Protein AF-A0A1G0LDX8-F1 (afdb_monomer)

Radius of gyration: 27.16 Å; Cα contacts (8 Å, |Δi|>4): 212; chains: 1; bounding box: 59×86×52 Å

pLDDT: mean 79.03, std 21.74, range [37.88, 98.56]

Solvent-accessible surface area (backbone atoms only — not comparable to full-atom values): 8668 Å² total; per-residue (Å²): 139,83,86,83,90,82,86,82,85,79,85,76,83,78,78,78,72,83,69,83,77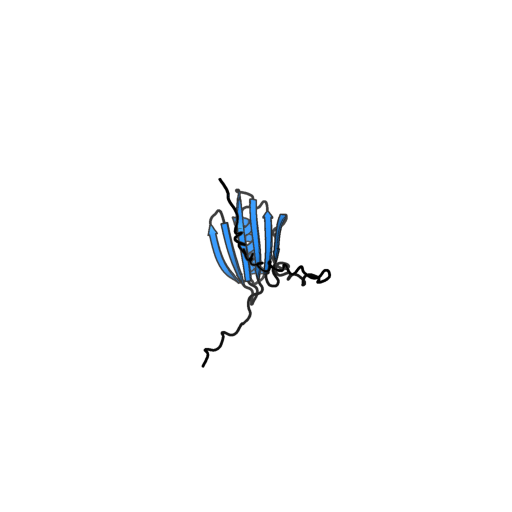,76,78,69,75,62,92,82,68,72,76,75,84,73,59,71,67,57,75,88,55,88,72,67,85,84,49,42,82,76,49,76,52,70,52,87,57,32,31,35,42,30,29,39,31,85,43,31,45,72,59,56,53,50,49,51,58,52,50,38,51,76,74,63,32,46,75,80,40,81,50,70,62,97,56,36,39,38,38,33,30,37,53,98,45,39,35,38,39,40,41,37,34,45,76,49,86,48,24,18,35,37,33,42,37,26,35,67,38,84,80,71,81,75,74,81,73,82,80,129

Foldseek 3Di:
DDDDDDDDDDDDDPPDDPPPPPVPDPVPPDDPPFDVQCVPPDDDPPWDWDDWDGDNFKTKTKTKDQAQQVVVLVVNVVVCVVVVWDFPDWDDDRAKIWTWTDDPFKIWIKIWGDPDGGMIMIMIMIGRGDDDPDDPDPDD

Structure (mmCIF, N/CA/C/O backbone):
data_AF-A0A1G0LDX8-F1
#
_entry.id   AF-A0A1G0LDX8-F1
#
loop_
_atom_site.group_PDB
_atom_site.id
_atom_site.type_symbol
_atom_site.label_atom_id
_atom_site.label_alt_id
_atom_site.label_comp_id
_atom_site.label_asym_id
_atom_site.label_entity_id
_atom_site.label_seq_id
_atom_site.pdbx_PDB_ins_code
_atom_site.Cartn_x
_atom_site.Cartn_y
_atom_site.Cartn_z
_atom_site.occupancy
_atom_site.B_iso_or_equiv
_atom_site.auth_seq_id
_atom_site.auth_comp_id
_atom_site.auth_asym_id
_atom_site.auth_atom_id
_atom_site.pdbx_PDB_model_num
ATOM 1 N N . MET A 1 1 ? -31.247 73.435 -34.427 1.00 47.03 1 MET A N 1
ATOM 2 C CA . MET A 1 1 ? -30.477 73.961 -33.275 1.00 47.03 1 MET A CA 1
ATOM 3 C C . MET A 1 1 ? -31.356 73.907 -32.035 1.00 47.03 1 MET A C 1
ATOM 5 O O . MET A 1 1 ? -32.509 74.298 -32.156 1.00 47.03 1 MET A O 1
ATOM 9 N N . ARG A 1 2 ? -30.773 73.499 -30.892 1.00 39.94 2 ARG A N 1
ATOM 10 C CA . ARG A 1 2 ? -31.324 73.425 -29.514 1.00 39.94 2 ARG A CA 1
ATOM 11 C C . ARG A 1 2 ? -31.889 72.066 -29.062 1.00 39.94 2 ARG A C 1
ATOM 13 O O . ARG A 1 2 ? -33.073 71.792 -29.188 1.00 39.94 2 ARG A O 1
ATOM 20 N N . THR A 1 3 ? -31.011 71.263 -28.460 1.00 42.75 3 THR A N 1
ATOM 21 C CA . THR A 1 3 ? -31.287 70.447 -27.256 1.00 42.75 3 THR A CA 1
ATOM 22 C C . THR A 1 3 ? -31.744 71.357 -26.102 1.00 42.75 3 THR A C 1
ATOM 24 O O . THR A 1 3 ? -31.348 72.530 -26.104 1.00 42.75 3 THR A O 1
ATOM 27 N N . PRO A 1 4 ? -32.575 70.887 -25.142 1.00 52.44 4 PRO A N 1
ATOM 28 C CA . PRO A 1 4 ? -32.065 70.127 -23.978 1.00 52.44 4 PRO A CA 1
ATOM 29 C C . PRO A 1 4 ? -33.050 69.041 -23.433 1.00 52.44 4 PRO A C 1
ATOM 31 O O . PRO A 1 4 ? -34.260 69.165 -23.545 1.00 52.44 4 PRO A O 1
ATOM 34 N N . LEU A 1 5 ? -32.563 67.858 -23.032 1.00 47.28 5 LEU A N 1
ATOM 35 C CA . LEU A 1 5 ? -32.213 67.461 -21.649 1.00 47.28 5 LEU A CA 1
ATOM 36 C C . LEU A 1 5 ? -33.411 66.956 -20.821 1.00 47.28 5 LEU A C 1
ATOM 38 O O . LEU A 1 5 ? -34.139 67.753 -20.250 1.00 47.28 5 LEU A O 1
ATOM 42 N N . VAL A 1 6 ? -33.529 65.631 -20.669 1.00 47.25 6 VAL A N 1
ATOM 43 C CA . VAL A 1 6 ? -34.033 64.998 -19.436 1.00 47.25 6 VAL A CA 1
ATOM 44 C C . VAL A 1 6 ? -33.212 63.732 -19.193 1.00 47.25 6 VAL A C 1
ATOM 46 O O . VAL A 1 6 ? -33.130 62.846 -20.041 1.00 47.25 6 VAL A O 1
ATOM 49 N N . ALA A 1 7 ? -32.546 63.714 -18.044 1.00 44.41 7 ALA A N 1
ATOM 50 C CA . ALA A 1 7 ? -31.657 62.670 -17.569 1.00 44.41 7 ALA A CA 1
ATOM 51 C C . ALA A 1 7 ? -32.445 61.429 -17.123 1.00 44.41 7 ALA A C 1
ATOM 53 O O . ALA A 1 7 ? -33.319 61.525 -16.263 1.00 44.41 7 ALA A O 1
ATOM 54 N N . LEU A 1 8 ? -32.104 60.262 -17.674 1.00 43.28 8 LEU A N 1
ATOM 55 C CA . LEU A 1 8 ? -32.590 58.972 -17.192 1.00 43.28 8 LEU A CA 1
ATOM 56 C C . LEU A 1 8 ? -31.551 58.394 -16.217 1.00 43.28 8 LEU A C 1
ATOM 58 O O . LEU A 1 8 ? -30.504 57.892 -16.624 1.00 43.28 8 LEU A O 1
ATOM 62 N N . LEU A 1 9 ? -31.831 58.508 -14.920 1.00 38.47 9 LEU A N 1
ATOM 63 C CA . LEU A 1 9 ? -31.108 57.826 -13.847 1.00 38.47 9 LEU A CA 1
ATOM 64 C C . LEU A 1 9 ? -31.431 56.324 -13.906 1.00 38.47 9 LEU A C 1
ATOM 66 O O . LEU A 1 9 ? -32.483 55.894 -13.436 1.00 38.47 9 LEU A O 1
ATOM 70 N N . LEU A 1 10 ? -30.533 55.521 -14.483 1.00 44.62 10 LEU A N 1
ATOM 71 C CA . LEU A 1 10 ? -30.560 54.067 -14.324 1.00 44.62 10 LEU A CA 1
ATOM 72 C C . LEU A 1 10 ? -29.966 53.691 -12.962 1.00 44.62 10 LEU A C 1
ATOM 74 O O . LEU A 1 10 ? -28.753 53.729 -12.757 1.00 44.62 10 LEU A O 1
ATOM 78 N N . ALA A 1 11 ? -30.841 53.296 -12.042 1.00 43.31 11 ALA A N 1
ATOM 79 C CA . ALA A 1 11 ? -30.486 52.553 -10.844 1.00 43.31 11 ALA A CA 1
ATOM 80 C C . ALA A 1 11 ? -30.118 51.111 -11.240 1.00 43.31 11 ALA A C 1
ATOM 82 O O . ALA A 1 11 ? -30.992 50.288 -11.506 1.00 43.31 11 ALA A O 1
ATOM 83 N N . ALA A 1 12 ? -28.820 50.811 -11.306 1.00 41.84 12 ALA A N 1
ATOM 84 C CA . ALA A 1 12 ? -28.315 49.449 -11.436 1.00 41.84 12 ALA A CA 1
ATOM 85 C C . ALA A 1 12 ? -27.936 48.924 -10.045 1.00 41.84 12 ALA A C 1
ATOM 87 O O . ALA A 1 12 ? -26.876 49.233 -9.502 1.00 41.84 12 ALA A O 1
ATOM 88 N N . SER A 1 13 ? -28.844 48.147 -9.461 1.00 40.56 13 SER A N 1
ATOM 89 C CA . SER A 1 13 ? -28.646 47.402 -8.222 1.00 40.56 13 SER A CA 1
ATOM 90 C C . SER A 1 13 ? -27.561 46.341 -8.418 1.00 40.56 13 SER A C 1
ATOM 92 O O . SER A 1 13 ? -27.820 45.275 -8.975 1.00 40.56 13 SER A O 1
ATOM 94 N N . VAL A 1 14 ? -26.341 46.612 -7.953 1.00 51.25 14 VAL A N 1
ATOM 95 C CA . VAL A 1 14 ? -25.313 45.577 -7.798 1.00 51.25 14 VAL A CA 1
ATOM 96 C C . VAL A 1 14 ? -25.668 44.779 -6.548 1.00 51.25 14 VAL A C 1
ATOM 98 O O . VAL A 1 14 ? -25.419 45.209 -5.423 1.00 51.25 14 VAL A O 1
ATOM 101 N N . ALA A 1 15 ? -26.315 43.633 -6.750 1.00 48.78 15 ALA A N 1
ATOM 102 C CA . ALA A 1 15 ? -26.532 42.646 -5.707 1.00 48.78 15 ALA A CA 1
ATOM 103 C C . ALA A 1 15 ? -25.167 42.153 -5.205 1.00 48.78 15 ALA A C 1
ATOM 105 O O . ALA A 1 15 ? -24.455 41.422 -5.894 1.00 48.78 15 ALA A O 1
ATOM 106 N N . ALA A 1 16 ? -24.800 42.591 -4.004 1.00 51.03 16 ALA A N 1
ATOM 107 C CA . ALA A 1 16 ? -23.701 42.035 -3.241 1.00 51.03 16 ALA A CA 1
ATOM 108 C C . ALA A 1 16 ? -24.013 40.562 -2.947 1.00 51.03 16 ALA A C 1
ATOM 110 O O . ALA A 1 16 ? -24.873 40.247 -2.125 1.00 51.03 16 ALA A O 1
ATOM 111 N N . LEU A 1 17 ? -23.324 39.652 -3.634 1.00 51.47 17 LEU A N 1
ATOM 112 C CA . LEU A 1 17 ? -23.227 38.269 -3.188 1.00 51.47 17 LEU A CA 1
ATOM 113 C C . LEU A 1 17 ? -22.479 38.288 -1.844 1.00 51.47 17 LEU A C 1
ATOM 115 O O . LEU A 1 17 ? -21.374 38.838 -1.795 1.00 51.47 17 LEU A O 1
ATOM 119 N N . PRO A 1 18 ? -23.033 37.733 -0.752 1.00 49.66 18 PRO A N 1
ATOM 120 C CA . PRO A 1 18 ? -22.259 37.513 0.457 1.00 49.66 18 PRO A CA 1
ATOM 121 C C . PRO A 1 18 ? -21.139 36.537 0.102 1.00 49.66 18 PRO A C 1
ATOM 123 O O . PRO A 1 18 ? -21.369 35.352 -0.140 1.00 49.66 18 PRO A O 1
ATOM 126 N N . GLY A 1 19 ? -19.929 37.085 -0.005 1.00 40.97 19 GLY A N 1
ATOM 127 C CA . GLY A 1 19 ? -18.717 36.324 -0.232 1.00 40.97 19 GLY A CA 1
ATOM 128 C C . GLY A 1 19 ? -18.613 35.203 0.791 1.00 40.97 19 GLY A C 1
ATOM 129 O O . GLY A 1 19 ? -18.906 35.396 1.973 1.00 40.97 19 GLY A O 1
ATOM 130 N N . CYS A 1 20 ? -18.210 34.032 0.300 1.00 43.78 20 CYS A N 1
ATOM 131 C CA . CYS A 1 20 ? -17.814 32.884 1.091 1.00 43.78 20 CYS A CA 1
ATOM 132 C C . CYS A 1 20 ? -16.982 33.357 2.281 1.00 43.78 20 CYS A C 1
ATOM 134 O O . CYS A 1 20 ? -15.844 33.806 2.139 1.00 43.78 20 CYS A O 1
ATOM 136 N N . LYS A 1 21 ? -17.593 33.285 3.460 1.00 37.88 21 LYS A N 1
ATOM 137 C CA . LYS A 1 21 ? -16.928 33.493 4.729 1.00 37.88 21 LYS A CA 1
ATOM 138 C C . LYS A 1 21 ? -15.958 32.321 4.866 1.00 37.88 21 LYS A C 1
ATOM 140 O O . LYS A 1 21 ? -16.339 31.238 5.296 1.00 37.88 21 LYS A O 1
ATOM 145 N N . SER A 1 22 ? -14.720 32.511 4.410 1.00 50.16 22 SER A N 1
ATOM 146 C CA . SER A 1 22 ? -13.590 31.712 4.868 1.00 50.16 22 SER A CA 1
ATOM 147 C C . SER A 1 22 ? -13.520 31.942 6.367 1.00 50.16 22 SER A C 1
ATOM 149 O O . SER A 1 22 ? -12.934 32.920 6.830 1.00 50.16 22 SER A O 1
ATOM 151 N N . GLU A 1 23 ? -14.218 31.095 7.117 1.00 47.12 23 GLU A N 1
ATOM 152 C CA . GLU A 1 23 ? -14.146 31.035 8.566 1.00 47.12 23 GLU A CA 1
ATOM 153 C C . GLU A 1 23 ? -12.735 30.533 8.883 1.00 47.12 23 GLU A C 1
ATOM 155 O O . GLU A 1 23 ? -12.459 29.337 8.984 1.00 47.12 23 GLU A O 1
ATOM 160 N N . GLY A 1 24 ? -11.792 31.477 8.885 1.00 47.31 24 GLY A N 1
ATOM 161 C CA . GLY A 1 24 ? -10.417 31.246 9.273 1.00 47.31 24 GLY A CA 1
ATOM 162 C C . GLY A 1 24 ? -10.434 30.637 10.663 1.00 47.31 24 GLY A C 1
ATOM 163 O O . GLY A 1 24 ? -10.980 31.228 11.596 1.00 47.31 24 GLY A O 1
ATOM 164 N N . ARG A 1 25 ? -9.876 29.428 10.777 1.00 53.19 25 ARG A N 1
ATOM 165 C CA . ARG A 1 25 ? -9.687 28.733 12.050 1.00 53.19 25 ARG A CA 1
ATOM 166 C C . ARG A 1 25 ? -9.147 29.735 13.085 1.00 53.19 25 ARG A C 1
ATOM 168 O O . ARG A 1 25 ? -8.150 30.395 12.785 1.00 53.19 25 ARG A O 1
ATOM 175 N N . PRO A 1 26 ? -9.771 29.858 14.274 1.00 59.59 26 PRO A N 1
ATOM 176 C CA . PRO A 1 26 ? -9.288 30.758 15.311 1.00 59.59 26 PRO A CA 1
ATOM 177 C C . PRO A 1 26 ? -7.801 30.489 15.588 1.00 59.59 26 PRO A C 1
ATOM 179 O O . PRO A 1 26 ? -7.434 29.320 15.777 1.00 59.59 26 PRO A O 1
ATOM 182 N N . PRO A 1 27 ? -6.936 31.519 15.610 1.00 47.41 27 PRO A N 1
ATOM 183 C CA . PRO A 1 27 ? -5.545 31.346 16.003 1.00 47.41 27 PRO A CA 1
ATOM 184 C C . PRO A 1 27 ? -5.517 30.810 17.440 1.00 47.41 27 PRO A C 1
ATOM 186 O O . PRO A 1 27 ? -5.951 31.484 18.368 1.00 47.41 27 PRO A O 1
ATOM 189 N N . GLY A 1 28 ? -5.078 29.559 17.605 1.00 55.53 28 GLY A N 1
ATOM 190 C CA . GLY A 1 28 ? -5.043 28.862 18.897 1.00 55.53 28 GLY A CA 1
ATOM 191 C C . GLY A 1 28 ? -5.887 27.587 18.982 1.00 55.53 28 GLY A C 1
ATOM 192 O O . GLY A 1 28 ? -5.737 26.837 19.942 1.00 55.53 28 GLY A O 1
ATOM 193 N N . SER A 1 29 ? -6.722 27.277 17.982 1.00 53.75 29 SER A N 1
ATOM 194 C CA . SER A 1 29 ? -7.335 25.947 17.895 1.00 53.75 29 SER A CA 1
ATOM 195 C C . SER A 1 29 ? -6.285 24.963 17.374 1.00 53.75 29 SER A C 1
ATOM 197 O O . SER A 1 29 ? -6.044 24.869 16.166 1.00 53.75 29 SER A O 1
ATOM 199 N N . ALA A 1 30 ? -5.590 24.293 18.300 1.00 61.03 30 ALA A N 1
ATOM 200 C CA . ALA A 1 30 ? -4.717 23.174 17.973 1.00 61.03 30 ALA A CA 1
ATOM 201 C C . ALA A 1 30 ? -5.510 22.193 17.102 1.00 61.03 30 ALA A C 1
ATOM 203 O O . ALA A 1 30 ? -6.649 21.855 17.429 1.00 61.03 30 ALA A O 1
ATOM 204 N N . ALA A 1 31 ? -4.939 21.781 15.967 1.00 58.78 31 ALA A N 1
ATOM 205 C CA . ALA A 1 31 ? -5.559 20.737 1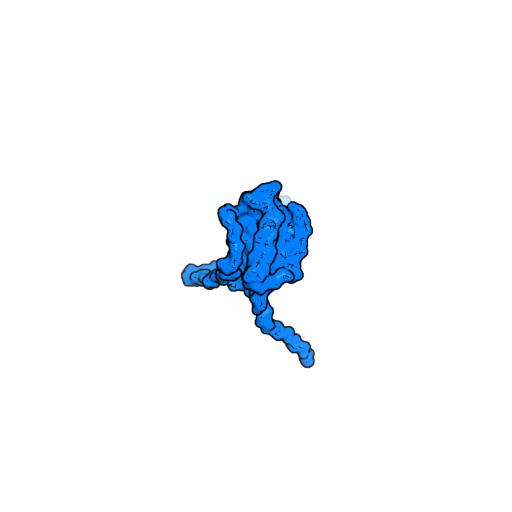5.164 1.00 58.78 31 ALA A CA 1
ATOM 206 C C . ALA A 1 31 ? -5.818 19.522 16.074 1.00 58.78 31 ALA A C 1
ATOM 208 O O . ALA A 1 31 ? -4.932 19.198 16.876 1.00 58.78 31 ALA A O 1
ATOM 209 N N . PRO A 1 32 ? -7.000 18.881 15.994 1.00 59.00 32 PRO A N 1
ATOM 210 C CA . PRO A 1 32 ? -7.242 17.670 16.762 1.00 59.00 32 PRO A CA 1
ATOM 211 C C . PRO A 1 32 ? -6.105 16.665 16.497 1.00 59.00 32 PRO A C 1
ATOM 213 O O . PRO A 1 32 ? -5.554 16.653 15.386 1.00 59.00 32 PRO A O 1
ATOM 216 N N . PRO A 1 33 ? -5.698 15.864 17.501 1.00 63.47 33 PRO A N 1
ATOM 217 C CA . PRO A 1 33 ? -4.651 14.867 17.326 1.00 63.47 33 PRO A CA 1
ATOM 218 C C . PRO A 1 33 ? -4.970 13.991 16.115 1.00 63.47 33 PRO A C 1
ATOM 220 O O . PRO A 1 33 ? -6.050 13.407 16.043 1.00 63.47 33 PRO A O 1
ATOM 223 N N . ARG A 1 34 ? -4.050 13.925 15.146 1.00 64.50 34 ARG A N 1
ATOM 224 C CA . ARG A 1 34 ? -4.232 13.058 13.978 1.00 64.50 34 ARG A CA 1
ATOM 225 C C . ARG A 1 34 ? -4.260 11.599 14.435 1.00 64.50 34 ARG A C 1
ATOM 227 O O . ARG A 1 34 ? -3.405 11.222 15.245 1.00 64.50 34 ARG A O 1
ATOM 234 N N . PRO A 1 35 ? -5.196 10.783 13.930 1.00 68.81 35 PRO A N 1
ATOM 235 C CA . PRO A 1 35 ? -5.192 9.366 14.238 1.00 68.81 35 PRO A CA 1
ATOM 236 C C . PRO A 1 35 ? -3.925 8.738 13.630 1.00 68.81 35 PRO A C 1
ATOM 238 O O . PRO A 1 35 ? -3.538 9.071 12.513 1.00 68.81 35 PRO A O 1
ATOM 241 N N . GLN A 1 36 ? -3.252 7.872 14.389 1.00 81.81 36 GLN A N 1
ATOM 242 C CA . GLN A 1 36 ? -2.044 7.155 13.955 1.00 81.81 36 GLN A CA 1
ATOM 243 C C . GLN A 1 36 ? -2.428 5.749 13.483 1.00 81.81 36 GLN A C 1
ATOM 245 O O . GLN A 1 36 ? -1.984 4.742 14.033 1.00 81.81 36 GLN A O 1
ATOM 250 N N . LEU A 1 37 ? -3.330 5.678 12.505 1.00 86.00 37 LEU A N 1
ATOM 251 C CA . LEU A 1 37 ? -3.912 4.421 12.027 1.00 86.00 37 LEU A CA 1
ATOM 252 C C . LEU A 1 37 ? -2.884 3.547 11.300 1.00 86.00 37 LEU A C 1
ATOM 254 O O . LEU A 1 37 ? -3.060 2.333 11.215 1.00 86.00 37 LEU A O 1
ATOM 258 N N . LEU A 1 38 ? -1.815 4.154 10.779 1.00 91.06 38 LEU A N 1
ATOM 259 C CA . LEU A 1 38 ? -0.743 3.458 10.074 1.00 91.06 38 LEU A CA 1
ATOM 260 C C . LEU A 1 38 ? 0.448 3.073 10.962 1.00 91.06 38 LEU A C 1
ATOM 262 O O . LEU A 1 38 ? 1.376 2.442 10.458 1.00 91.06 38 LEU A O 1
ATOM 266 N N . ALA A 1 39 ? 0.447 3.411 12.258 1.00 88.31 39 ALA A N 1
ATOM 267 C CA . ALA A 1 39 ? 1.599 3.178 13.139 1.00 88.31 39 ALA A CA 1
ATOM 268 C C . ALA A 1 39 ? 2.009 1.698 13.232 1.00 88.31 39 ALA A C 1
ATOM 270 O O . ALA A 1 39 ? 3.200 1.390 13.245 1.00 88.31 39 ALA A O 1
ATOM 271 N N . ASP A 1 40 ? 1.029 0.793 13.222 1.00 88.75 40 ASP A N 1
ATOM 272 C CA . ASP A 1 40 ? 1.249 -0.655 13.318 1.00 88.75 40 ASP A CA 1
ATOM 273 C C . ASP A 1 40 ? 1.385 -1.343 11.949 1.00 88.75 40 ASP A C 1
ATOM 275 O O . ASP A 1 40 ? 1.481 -2.571 11.875 1.00 88.75 40 ASP A O 1
ATOM 279 N N . ILE A 1 41 ? 1.363 -0.583 10.847 1.00 93.44 41 ILE A N 1
ATOM 280 C CA . ILE A 1 41 ? 1.486 -1.133 9.496 1.00 93.44 41 ILE A CA 1
ATOM 281 C C . ILE A 1 41 ? 2.959 -1.121 9.071 1.00 93.44 41 ILE A C 1
ATOM 283 O O . ILE A 1 41 ? 3.562 -0.050 8.954 1.00 93.44 41 ILE A O 1
ATOM 287 N N . PRO A 1 42 ? 3.561 -2.291 8.783 1.00 94.06 42 PRO A N 1
ATOM 288 C CA . PRO A 1 42 ? 4.949 -2.364 8.364 1.00 94.06 42 PRO A CA 1
ATOM 289 C C . PRO A 1 42 ? 5.206 -1.567 7.089 1.00 94.06 42 PRO A C 1
ATOM 291 O O . PRO A 1 42 ? 4.453 -1.617 6.110 1.00 94.06 42 PRO A O 1
ATOM 294 N N . ARG A 1 43 ? 6.335 -0.870 7.089 1.00 95.12 43 ARG A N 1
ATOM 295 C CA . ARG A 1 43 ? 6.901 -0.209 5.913 1.00 95.12 43 ARG A CA 1
ATOM 296 C C . ARG A 1 43 ? 8.069 -1.049 5.427 1.00 95.12 43 ARG A C 1
ATOM 298 O O . ARG A 1 43 ? 8.750 -1.665 6.245 1.00 95.12 43 ARG A O 1
ATOM 305 N N . LEU A 1 44 ? 8.314 -1.070 4.120 1.00 94.62 44 LEU A N 1
ATOM 306 C CA . LEU A 1 44 ? 9.522 -1.716 3.619 1.00 94.62 44 LEU A CA 1
ATOM 307 C C . LEU A 1 44 ? 10.751 -0.911 4.049 1.00 94.62 44 LEU A C 1
ATOM 309 O O . LEU A 1 44 ? 10.726 0.326 4.062 1.00 94.62 44 LEU A O 1
ATOM 313 N N . ASP A 1 45 ? 11.842 -1.609 4.346 1.00 91.88 45 ASP A N 1
ATOM 314 C CA . ASP A 1 45 ? 13.116 -0.967 4.650 1.00 91.88 45 ASP A CA 1
ATOM 315 C C . ASP A 1 45 ? 13.570 -0.072 3.494 1.00 91.88 45 ASP A C 1
ATOM 317 O O . ASP A 1 45 ? 13.399 -0.399 2.318 1.00 91.88 45 ASP A O 1
ATOM 321 N N . ARG A 1 46 ? 14.189 1.064 3.840 1.00 92.88 46 ARG A N 1
ATOM 322 C CA . ARG A 1 46 ? 14.692 2.071 2.884 1.00 92.88 46 ARG A CA 1
ATOM 323 C C . ARG A 1 46 ? 13.611 2.703 1.997 1.00 92.88 46 ARG A C 1
ATOM 325 O O . ARG A 1 46 ? 13.938 3.294 0.969 1.00 92.88 46 ARG A O 1
ATOM 332 N N . SER A 1 47 ? 12.345 2.612 2.393 1.00 95.50 47 SER A N 1
ATOM 333 C CA . SER A 1 47 ? 11.269 3.359 1.745 1.00 95.50 47 SER A CA 1
ATOM 334 C C . SER A 1 47 ? 11.390 4.851 2.038 1.00 95.50 47 SER A C 1
ATOM 336 O O . SER A 1 47 ? 11.626 5.258 3.177 1.00 95.50 47 SER A O 1
ATOM 338 N N . ILE A 1 48 ? 11.197 5.670 1.010 1.00 96.19 48 ILE A N 1
ATOM 339 C CA . ILE A 1 48 ? 11.212 7.130 1.096 1.00 96.19 48 ILE A CA 1
ATOM 340 C C . ILE A 1 48 ? 9.763 7.605 1.136 1.00 96.19 48 ILE A C 1
ATOM 342 O O . ILE A 1 48 ? 9.008 7.325 0.210 1.00 96.19 48 ILE A O 1
ATOM 346 N N . LEU A 1 49 ? 9.373 8.309 2.201 1.00 95.56 49 LEU A N 1
ATOM 347 C CA . LEU A 1 49 ? 8.050 8.927 2.303 1.00 95.56 49 LEU A CA 1
ATOM 348 C C . LEU A 1 49 ? 7.956 10.096 1.315 1.00 95.56 49 LEU A C 1
ATOM 350 O O . LEU A 1 49 ? 8.764 11.021 1.387 1.00 95.56 49 LEU A O 1
ATOM 354 N N . THR A 1 50 ? 6.981 10.056 0.411 1.00 93.38 50 THR A N 1
ATOM 355 C CA . THR A 1 50 ? 6.779 11.089 -0.617 1.00 93.38 50 THR A CA 1
ATOM 356 C C . THR A 1 50 ? 5.555 11.955 -0.358 1.00 93.38 50 THR A C 1
ATOM 358 O O . THR A 1 50 ? 5.555 13.125 -0.728 1.00 93.38 50 THR A O 1
ATOM 361 N N . ASP A 1 51 ? 4.529 11.409 0.296 1.00 86.81 51 ASP A N 1
ATOM 362 C CA . ASP A 1 51 ? 3.307 12.139 0.624 1.00 86.81 51 ASP A CA 1
ATOM 363 C C . ASP A 1 51 ? 2.661 11.600 1.902 1.00 86.81 51 ASP A C 1
ATOM 365 O O . ASP A 1 51 ? 2.720 10.406 2.206 1.00 86.81 51 ASP A O 1
ATOM 369 N N . THR A 1 52 ? 2.014 12.482 2.660 1.00 85.88 52 THR A N 1
ATOM 370 C CA . THR A 1 52 ? 1.169 12.098 3.793 1.00 85.88 52 THR A CA 1
ATOM 371 C C . THR A 1 52 ? -0.038 13.011 3.848 1.00 85.88 52 THR A C 1
ATOM 373 O O . THR A 1 52 ? 0.093 14.230 3.931 1.00 85.88 52 THR A O 1
ATOM 376 N N . THR A 1 53 ? -1.221 12.410 3.852 1.00 82.06 53 THR A N 1
ATOM 377 C CA . THR A 1 53 ? -2.503 13.104 3.983 1.00 82.06 53 THR A CA 1
ATOM 378 C C . THR A 1 53 ? -3.337 12.373 5.031 1.00 82.06 53 THR A C 1
ATOM 380 O O . THR A 1 53 ? -3.246 11.160 5.145 1.00 82.06 53 THR A O 1
ATOM 383 N N . GLY A 1 54 ? -4.159 13.072 5.807 1.00 68.62 54 GLY A N 1
ATOM 384 C CA . GLY A 1 54 ? -5.058 12.423 6.761 1.00 68.62 54 GLY A CA 1
ATOM 385 C C . GLY A 1 54 ? -6.275 13.283 7.062 1.00 68.62 54 GLY A C 1
ATOM 386 O O . GLY A 1 54 ? -6.184 14.512 7.037 1.00 68.62 54 GLY A O 1
ATOM 387 N N . ALA A 1 55 ? -7.393 12.619 7.324 1.00 69.00 55 ALA A N 1
ATOM 388 C CA . ALA A 1 55 ? -8.610 13.175 7.897 1.00 69.00 55 ALA A CA 1
ATOM 389 C C . ALA A 1 55 ? -8.742 12.714 9.364 1.00 69.00 55 ALA A C 1
ATOM 391 O O . ALA A 1 55 ? -7.862 12.034 9.891 1.00 69.00 55 ALA A O 1
ATOM 392 N N . 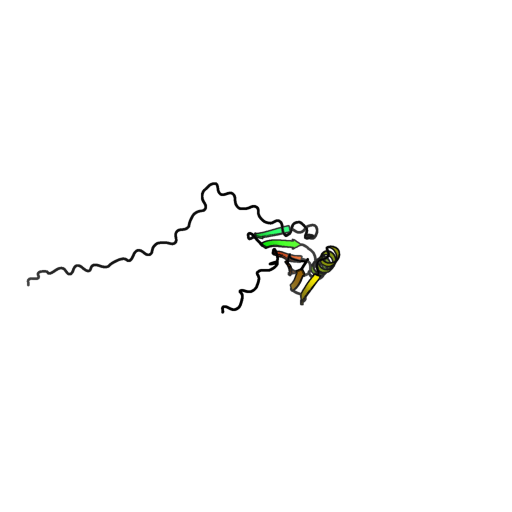GLU A 1 56 ? -9.819 13.103 10.046 1.00 70.56 56 GLU A N 1
ATOM 393 C CA . GLU A 1 56 ? -10.044 12.745 11.458 1.00 70.56 56 GLU A CA 1
ATOM 394 C C . GLU A 1 56 ? -10.191 11.228 11.683 1.00 70.56 56 GLU A C 1
ATOM 396 O O . GLU A 1 56 ? -9.888 10.738 12.767 1.00 70.56 56 GLU A O 1
ATOM 401 N N . ASP A 1 57 ? -10.603 10.485 10.655 1.00 80.25 57 ASP A N 1
ATOM 402 C CA . ASP A 1 57 ? -10.916 9.053 10.680 1.00 80.25 57 ASP A CA 1
ATOM 403 C C . ASP A 1 57 ? -10.110 8.222 9.666 1.00 80.25 57 ASP A C 1
ATOM 405 O O . ASP A 1 57 ? -10.286 7.003 9.585 1.00 80.25 57 ASP A O 1
ATOM 409 N N . ALA A 1 58 ? -9.212 8.857 8.908 1.00 85.94 58 ALA A N 1
ATOM 410 C CA . ALA A 1 58 ? -8.432 8.204 7.866 1.00 85.94 58 ALA A CA 1
ATOM 411 C C . ALA A 1 58 ? -7.006 8.753 7.771 1.00 85.94 58 ALA A C 1
ATOM 413 O O . ALA A 1 58 ? -6.772 9.954 7.875 1.00 85.94 58 ALA A O 1
ATOM 414 N N . GLU A 1 59 ? -6.045 7.879 7.495 1.00 91.25 59 GLU A N 1
ATOM 415 C CA . GLU A 1 59 ? -4.641 8.230 7.298 1.00 91.25 59 GLU A CA 1
ATOM 416 C C . GLU A 1 59 ? -4.131 7.624 5.987 1.00 91.25 59 GLU A C 1
ATOM 418 O O . GLU A 1 59 ? -4.361 6.450 5.700 1.00 91.25 59 GLU A O 1
ATOM 423 N N . ARG A 1 60 ? -3.430 8.432 5.188 1.00 93.44 60 ARG A N 1
ATOM 424 C CA . ARG A 1 60 ? -2.777 8.047 3.938 1.00 93.44 60 ARG A CA 1
ATOM 425 C C . ARG A 1 60 ? -1.292 8.374 3.997 1.00 93.44 60 ARG A C 1
ATOM 427 O O . ARG A 1 60 ? -0.921 9.523 4.233 1.00 93.44 60 ARG A O 1
ATOM 434 N N . ALA A 1 61 ? -0.454 7.409 3.643 1.00 95.06 61 ALA A N 1
ATOM 435 C CA . ALA A 1 61 ? 0.971 7.623 3.437 1.00 95.06 61 ALA A CA 1
ATOM 436 C C . ALA A 1 61 ? 1.436 6.968 2.133 1.00 95.06 61 ALA A C 1
ATOM 438 O O . ALA A 1 61 ? 1.131 5.804 1.878 1.00 95.06 61 ALA A O 1
ATOM 439 N N . THR A 1 62 ? 2.182 7.717 1.323 1.00 97.06 62 THR A N 1
ATOM 440 C CA . THR A 1 62 ? 2.749 7.253 0.051 1.00 97.06 62 THR A CA 1
ATOM 441 C C . THR A 1 62 ? 4.259 7.160 0.167 1.00 97.06 62 THR A C 1
ATOM 443 O O . THR A 1 62 ? 4.909 8.063 0.700 1.00 97.06 62 THR A O 1
ATOM 446 N N . TYR A 1 63 ? 4.817 6.074 -0.348 1.00 98.25 63 TYR A N 1
ATOM 447 C CA . TYR A 1 63 ? 6.232 5.762 -0.277 1.00 98.25 63 TYR A CA 1
ATOM 448 C C . TYR A 1 63 ? 6.766 5.322 -1.632 1.00 98.25 63 TYR A C 1
ATOM 450 O O . TYR A 1 63 ? 6.052 4.712 -2.421 1.00 98.25 63 TYR A O 1
ATOM 458 N N . VAL A 1 64 ? 8.056 5.549 -1.859 1.00 98.12 64 VAL A N 1
ATOM 459 C CA . VAL A 1 64 ? 8.801 4.990 -2.990 1.00 98.12 64 VAL A CA 1
ATOM 460 C C . VAL A 1 64 ? 9.935 4.115 -2.473 1.00 98.12 64 VAL A C 1
ATOM 462 O O . VAL A 1 64 ? 10.624 4.474 -1.517 1.00 98.12 64 VAL A O 1
ATOM 465 N N . VAL A 1 65 ? 10.146 2.968 -3.115 1.00 98.25 65 VAL A N 1
ATOM 466 C CA . VAL A 1 65 ? 11.181 1.997 -2.746 1.00 98.25 65 VAL A CA 1
ATOM 467 C C . VAL A 1 65 ? 11.809 1.356 -3.989 1.00 98.25 65 VAL A C 1
ATOM 469 O O . VAL A 1 65 ? 11.132 1.095 -4.983 1.00 98.25 65 VAL A O 1
ATOM 472 N N . GLN A 1 66 ? 13.117 1.085 -3.938 1.00 98.00 66 GLN A N 1
ATOM 473 C CA . GLN A 1 66 ? 13.869 0.377 -4.990 1.00 98.00 66 GLN A CA 1
ATOM 474 C C . GLN A 1 66 ? 13.703 -1.146 -4.854 1.00 98.00 66 GLN A C 1
ATOM 476 O O . GLN A 1 66 ? 14.661 -1.881 -4.618 1.00 98.00 66 GLN A O 1
ATOM 481 N N . VAL A 1 67 ? 12.454 -1.604 -4.919 1.00 97.75 67 VAL A N 1
ATOM 482 C CA . VAL A 1 67 ? 12.068 -3.018 -4.891 1.00 97.75 67 VAL A CA 1
ATOM 483 C C . VAL A 1 67 ? 11.027 -3.253 -5.995 1.00 97.75 67 VAL A C 1
ATOM 485 O O . VAL A 1 67 ? 10.142 -2.410 -6.162 1.00 97.75 67 VAL A O 1
ATOM 488 N N . PRO A 1 68 ? 11.085 -4.373 -6.745 1.00 98.06 68 PRO A N 1
ATOM 489 C CA . PRO A 1 68 ? 10.081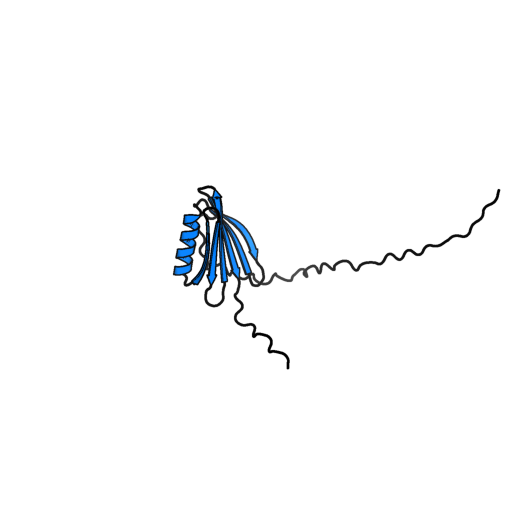 -4.699 -7.759 1.00 98.06 68 PRO A CA 1
ATOM 490 C C . PRO A 1 68 ? 8.676 -4.882 -7.171 1.00 98.06 68 PRO A C 1
ATOM 492 O O . PRO A 1 68 ? 8.530 -5.407 -6.062 1.00 98.06 68 PRO A O 1
ATOM 495 N N . LEU A 1 69 ? 7.649 -4.532 -7.950 1.00 98.06 69 LEU A N 1
ATOM 496 C CA . LEU A 1 69 ? 6.241 -4.545 -7.533 1.00 98.06 69 LEU A CA 1
ATOM 497 C C . LEU A 1 69 ? 5.823 -5.872 -6.895 1.00 98.06 69 LEU A C 1
ATOM 499 O O . LEU A 1 69 ? 5.279 -5.871 -5.791 1.00 98.06 69 LEU A O 1
ATOM 503 N N . ASP A 1 70 ? 6.139 -7.003 -7.529 1.00 97.62 70 ASP A N 1
ATOM 504 C CA . ASP A 1 70 ? 5.756 -8.329 -7.023 1.00 97.62 70 ASP A CA 1
ATOM 505 C C . ASP A 1 70 ? 6.332 -8.616 -5.635 1.00 97.62 70 ASP A C 1
ATOM 507 O O . ASP A 1 70 ? 5.697 -9.266 -4.801 1.00 97.62 70 ASP A O 1
ATOM 511 N N . SER A 1 71 ? 7.532 -8.102 -5.355 1.00 98.00 71 SER A N 1
ATOM 512 C CA . SER A 1 71 ? 8.162 -8.257 -4.046 1.00 98.00 71 SER A CA 1
ATOM 513 C C . SER A 1 71 ? 7.490 -7.384 -2.989 1.00 98.00 71 SER A C 1
ATOM 515 O O . SER A 1 71 ? 7.276 -7.865 -1.876 1.00 98.00 71 SER A O 1
ATOM 517 N N . VAL A 1 72 ? 7.086 -6.158 -3.337 1.00 98.31 72 VAL A N 1
ATOM 518 C CA . VAL A 1 72 ? 6.311 -5.277 -2.446 1.00 98.31 72 VAL A CA 1
ATOM 519 C C . VAL A 1 72 ? 4.925 -5.866 -2.162 1.00 98.31 72 VAL A C 1
ATOM 521 O O . VAL A 1 72 ? 4.515 -5.966 -1.007 1.00 98.31 72 VAL A O 1
ATOM 524 N N . ALA A 1 73 ? 4.222 -6.338 -3.193 1.00 98.31 73 ALA A N 1
ATOM 525 C CA . ALA A 1 73 ? 2.912 -6.964 -3.045 1.00 98.31 73 ALA A CA 1
ATOM 526 C C . ALA A 1 73 ? 2.984 -8.237 -2.184 1.00 98.31 73 ALA A C 1
ATOM 528 O O . ALA A 1 73 ? 2.187 -8.421 -1.263 1.00 98.31 73 ALA A O 1
ATOM 529 N N . ARG A 1 74 ? 3.976 -9.105 -2.427 1.00 98.31 74 ARG A N 1
ATOM 530 C CA . ARG A 1 74 ? 4.212 -10.312 -1.619 1.00 98.31 74 ARG A CA 1
ATOM 531 C C . ARG A 1 74 ? 4.539 -9.982 -0.163 1.00 98.31 74 ARG A C 1
ATOM 533 O O . ARG A 1 74 ? 4.036 -10.669 0.724 1.00 98.31 74 ARG A O 1
ATOM 540 N N . PHE A 1 75 ? 5.342 -8.947 0.083 1.00 98.25 75 PHE A N 1
ATOM 541 C CA . PHE A 1 75 ? 5.630 -8.470 1.435 1.00 98.25 75 PHE A CA 1
ATOM 542 C C . PHE A 1 75 ? 4.338 -8.113 2.175 1.00 98.25 75 PHE A C 1
ATOM 544 O O . PHE A 1 75 ? 4.099 -8.637 3.261 1.00 98.25 75 PHE A O 1
ATOM 551 N N . TYR A 1 76 ? 3.470 -7.297 1.569 1.00 98.31 76 TYR A N 1
ATOM 552 C CA . TYR A 1 76 ? 2.225 -6.893 2.220 1.00 98.31 76 TYR A CA 1
ATOM 553 C C . TYR A 1 76 ? 1.259 -8.057 2.427 1.00 98.31 76 TYR A C 1
ATOM 555 O O . TYR A 1 76 ? 0.689 -8.170 3.507 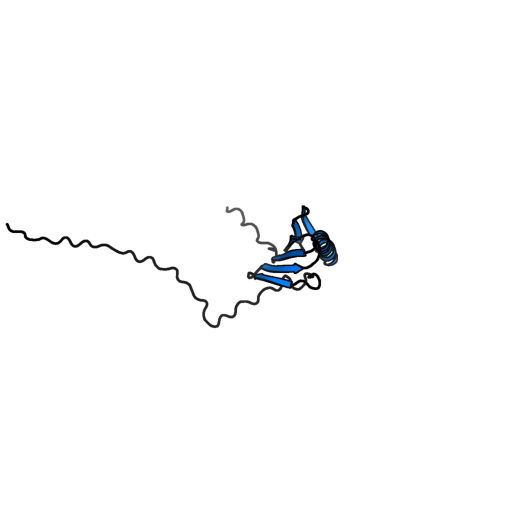1.00 98.31 76 TYR A O 1
ATOM 563 N N . ARG A 1 77 ? 1.129 -8.981 1.471 1.00 98.19 77 ARG A N 1
ATOM 564 C CA . ARG A 1 77 ? 0.315 -10.193 1.669 1.00 98.19 77 ARG A CA 1
ATOM 565 C C . ARG A 1 77 ? 0.761 -10.990 2.900 1.00 98.19 77 ARG A C 1
ATOM 567 O O . ARG A 1 77 ? -0.075 -11.375 3.715 1.00 98.19 77 ARG A O 1
ATOM 574 N N . ALA A 1 78 ? 2.069 -11.204 3.048 1.00 98.06 78 ALA A N 1
ATOM 575 C CA . ALA A 1 78 ? 2.630 -11.950 4.172 1.00 98.06 78 ALA A CA 1
ATOM 576 C C . ALA A 1 78 ? 2.466 -11.203 5.504 1.00 98.06 78 ALA A C 1
ATOM 578 O O . ALA A 1 78 ? 1.974 -11.776 6.474 1.00 98.06 78 ALA A O 1
ATOM 579 N N . GLN A 1 79 ? 2.827 -9.920 5.537 1.00 97.44 79 GLN A N 1
ATOM 580 C CA . GLN A 1 79 ? 2.775 -9.113 6.756 1.00 97.44 79 GLN A CA 1
ATOM 581 C C . GLN A 1 79 ? 1.349 -8.914 7.261 1.00 97.44 79 GLN A C 1
ATOM 583 O O . GLN A 1 79 ? 1.085 -9.051 8.453 1.00 97.44 79 GLN A O 1
ATOM 588 N N . LEU A 1 80 ? 0.403 -8.637 6.360 1.00 96.50 80 LEU A N 1
ATOM 589 C CA . LEU A 1 80 ? -0.998 -8.473 6.736 1.00 96.50 80 LEU A CA 1
ATOM 590 C C . LEU A 1 80 ? -1.548 -9.756 7.364 1.00 96.50 80 LEU A C 1
ATOM 592 O O . LEU A 1 80 ? -2.155 -9.692 8.433 1.00 96.50 80 LEU A O 1
ATOM 596 N N . ALA A 1 81 ? -1.255 -10.918 6.776 1.00 95.75 81 ALA A N 1
ATOM 597 C CA .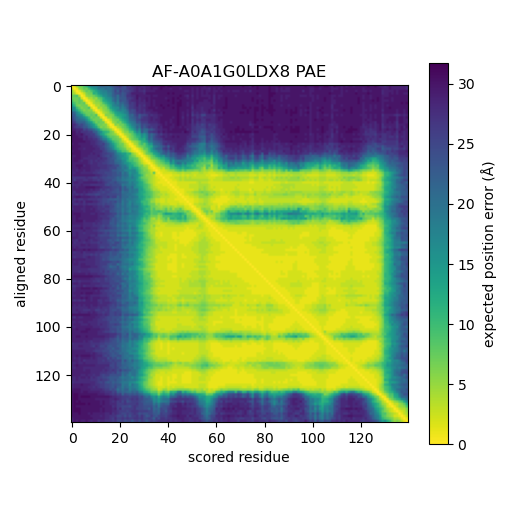 ALA A 1 81 ? -1.641 -12.201 7.352 1.00 95.75 81 ALA A CA 1
ATOM 598 C C . ALA A 1 81 ? -1.012 -12.433 8.740 1.00 95.75 81 ALA A C 1
ATOM 600 O O . ALA A 1 81 ? -1.716 -12.814 9.675 1.00 95.75 81 ALA A O 1
ATOM 601 N N . GLN A 1 82 ? 0.286 -12.151 8.904 1.00 96.38 82 GLN A N 1
ATOM 602 C CA . GLN A 1 82 ? 0.996 -12.291 10.185 1.00 96.38 82 GLN A CA 1
ATOM 603 C C . GLN A 1 82 ? 0.428 -11.386 11.284 1.00 96.38 82 GLN A C 1
ATOM 605 O O . GLN A 1 82 ? 0.356 -11.782 12.444 1.00 96.38 82 GLN A O 1
ATOM 610 N N . LEU A 1 83 ? -0.027 -10.188 10.918 1.00 94.56 83 LEU A N 1
ATOM 611 C CA . LEU A 1 83 ? -0.622 -9.212 11.832 1.00 94.56 83 LEU A CA 1
ATOM 612 C C . LEU A 1 83 ? -2.120 -9.450 12.093 1.00 94.56 83 LEU A C 1
ATOM 614 O O . LEU A 1 83 ? -2.763 -8.644 12.778 1.00 94.56 83 LEU A O 1
ATOM 618 N N . GLY A 1 84 ? -2.685 -10.538 11.562 1.00 95.00 84 GLY A N 1
ATOM 619 C CA . GLY A 1 84 ? -4.083 -10.923 11.752 1.00 95.00 84 GLY A CA 1
ATOM 620 C C . GLY A 1 84 ? -5.079 -10.115 10.918 1.00 95.00 84 GLY A C 1
ATOM 621 O O . GLY A 1 84 ? -6.270 -10.115 11.227 1.00 95.00 84 GLY A O 1
ATOM 622 N N . TRP A 1 85 ? -4.620 -9.412 9.882 1.00 95.81 85 TRP A N 1
ATOM 623 C CA . TRP A 1 85 ? -5.507 -8.781 8.911 1.00 95.81 85 TRP A CA 1
ATOM 624 C C . TRP A 1 85 ? -6.061 -9.828 7.949 1.00 95.81 85 TRP A C 1
ATOM 626 O O . TRP A 1 85 ? -5.332 -10.667 7.417 1.00 95.81 85 TRP A O 1
ATOM 636 N N . ARG A 1 86 ? -7.361 -9.749 7.671 1.00 96.44 86 ARG A N 1
ATOM 637 C CA . ARG A 1 86 ? -8.002 -10.559 6.638 1.00 96.44 86 ARG A C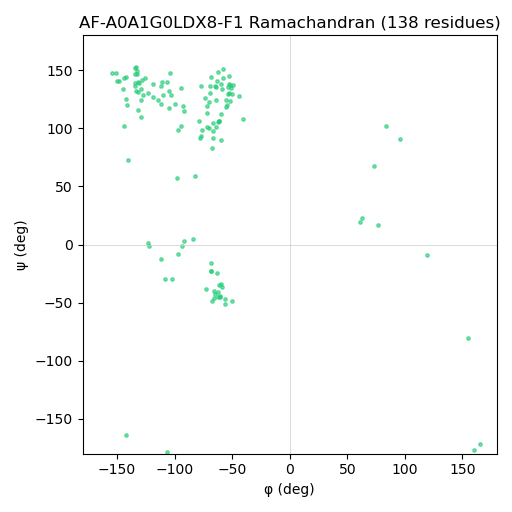A 1
ATOM 638 C C . ARG A 1 86 ? -7.997 -9.790 5.326 1.00 96.44 86 ARG A C 1
ATOM 640 O O . ARG A 1 86 ? -8.680 -8.773 5.221 1.00 96.44 86 ARG A O 1
ATOM 647 N N . ILE A 1 87 ? -7.271 -10.295 4.333 1.00 96.88 87 ILE A N 1
ATOM 648 C CA . ILE A 1 87 ? -7.332 -9.785 2.960 1.00 96.88 87 ILE A CA 1
ATOM 649 C C . ILE A 1 87 ? -8.674 -10.214 2.362 1.00 96.88 87 ILE A C 1
ATOM 651 O O . ILE A 1 87 ? -8.982 -11.402 2.295 1.00 96.88 87 ILE A O 1
ATOM 655 N N . VAL A 1 88 ? -9.484 -9.233 1.985 1.00 96.62 88 VAL A N 1
ATOM 656 C CA . VAL A 1 88 ? -10.827 -9.411 1.410 1.00 96.62 88 VAL A CA 1
ATOM 657 C C . VAL A 1 88 ? -10.880 -8.990 -0.062 1.00 96.62 88 VAL A C 1
ATOM 659 O O . VAL A 1 88 ? -11.835 -9.324 -0.754 1.00 96.62 88 VAL A O 1
ATOM 662 N N . GLY A 1 89 ? -9.846 -8.300 -0.552 1.00 95.94 89 GLY A N 1
ATOM 663 C CA . GLY A 1 89 ? -9.641 -8.012 -1.968 1.00 95.94 89 GLY A CA 1
ATOM 664 C C . GLY A 1 89 ? -8.156 -8.037 -2.315 1.00 95.94 89 GLY A C 1
ATOM 665 O O . GLY A 1 89 ? -7.342 -7.464 -1.596 1.00 95.94 89 GLY A O 1
ATOM 666 N N . ASP A 1 90 ? -7.815 -8.700 -3.412 1.00 97.94 90 ASP A N 1
ATOM 667 C CA . ASP A 1 90 ? -6.463 -8.771 -3.970 1.00 97.94 90 ASP A CA 1
ATOM 668 C C . ASP A 1 90 ? -6.607 -8.773 -5.490 1.00 97.94 90 ASP A C 1
ATOM 670 O O . ASP A 1 90 ? -7.050 -9.755 -6.084 1.00 97.94 90 ASP A O 1
ATOM 674 N N . MET A 1 91 ? -6.359 -7.621 -6.102 1.00 97.56 91 MET A N 1
ATOM 675 C CA . MET A 1 91 ? -6.558 -7.406 -7.532 1.00 97.56 91 MET A CA 1
ATOM 676 C C . MET A 1 91 ? -5.345 -6.697 -8.105 1.00 97.56 91 MET A C 1
ATOM 678 O O . MET A 1 91 ? -4.748 -5.850 -7.440 1.00 97.56 91 MET A O 1
ATOM 682 N N . GLY A 1 92 ? -5.002 -6.997 -9.350 1.00 96.25 92 GLY A N 1
ATOM 683 C CA . GLY A 1 92 ? -3.904 -6.325 -10.019 1.00 96.25 92 GLY A CA 1
ATOM 684 C C . GLY A 1 92 ? -3.354 -7.083 -11.210 1.00 96.25 92 GLY A C 1
ATOM 685 O O . GLY A 1 92 ? -3.836 -8.155 -11.575 1.00 96.25 92 GLY A O 1
ATOM 686 N N . ASP A 1 93 ? -2.315 -6.495 -11.777 1.00 96.38 93 ASP A N 1
ATOM 687 C CA . ASP A 1 93 ? -1.524 -6.989 -12.890 1.00 96.38 93 ASP A CA 1
ATOM 688 C C . ASP A 1 93 ? -0.035 -6.646 -12.671 1.00 96.38 93 ASP A C 1
ATOM 690 O O . ASP A 1 93 ? 0.396 -6.320 -11.562 1.00 96.38 93 ASP A O 1
ATOM 694 N N . SER A 1 94 ? 0.772 -6.730 -13.732 1.00 94.62 94 SER A N 1
ATOM 695 C CA . SER A 1 94 ? 2.210 -6.445 -13.683 1.00 94.62 94 SER A CA 1
ATOM 696 C C . SER A 1 94 ? 2.567 -4.973 -13.435 1.00 94.62 94 SER A C 1
ATOM 698 O O . SER A 1 94 ? 3.721 -4.674 -13.135 1.00 94.62 94 SER A O 1
ATOM 700 N N . ALA A 1 95 ? 1.629 -4.042 -13.608 1.00 97.38 95 ALA A N 1
ATOM 701 C CA . ALA A 1 95 ? 1.846 -2.608 -13.438 1.00 97.38 95 ALA A CA 1
ATOM 702 C C . ALA A 1 95 ? 1.297 -2.090 -12.103 1.00 97.38 95 ALA A C 1
ATOM 704 O O . ALA A 1 95 ? 1.839 -1.125 -11.550 1.00 97.38 95 ALA A O 1
ATOM 705 N N . GLN A 1 96 ? 0.243 -2.717 -11.574 1.00 98.00 96 GLN A N 1
ATOM 706 C CA . GLN A 1 96 ? -0.401 -2.281 -10.342 1.00 98.00 96 GLN A CA 1
ATOM 707 C C . GLN A 1 96 ? -1.028 -3.437 -9.558 1.00 98.00 96 GLN A C 1
ATOM 709 O O . GLN A 1 96 ? -1.691 -4.297 -10.122 1.00 98.00 96 GLN A O 1
ATOM 714 N N . VAL A 1 97 ? -0.906 -3.402 -8.230 1.00 98.56 97 VAL A N 1
ATOM 715 C CA . VAL A 1 97 ? -1.615 -4.283 -7.292 1.00 98.56 97 VAL A CA 1
ATOM 716 C C . VAL A 1 97 ? -2.364 -3.450 -6.257 1.00 98.56 97 VAL A C 1
ATOM 718 O O . VAL A 1 97 ? -1.902 -2.409 -5.800 1.00 98.56 97 VAL A O 1
ATOM 721 N N . SER A 1 98 ? -3.541 -3.923 -5.875 1.00 98.25 98 SER A N 1
ATOM 722 C CA . SER A 1 98 ? -4.433 -3.318 -4.900 1.00 98.25 98 SER A CA 1
ATOM 723 C C . SER A 1 98 ? -4.886 -4.387 -3.910 1.00 98.25 98 SE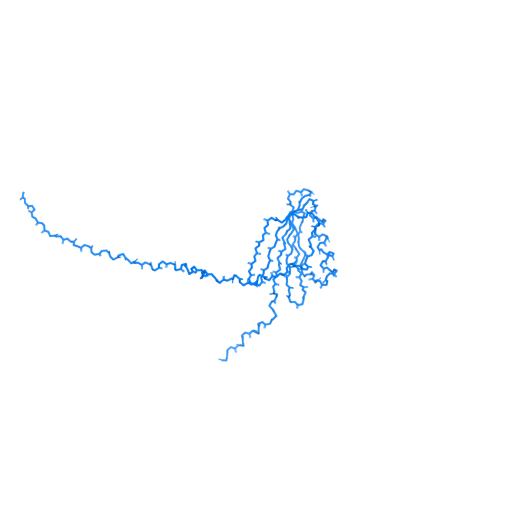R A C 1
ATOM 725 O O . SER A 1 98 ? -5.590 -5.324 -4.286 1.00 98.25 98 SER A O 1
ATOM 727 N N . LEU A 1 99 ? -4.512 -4.227 -2.640 1.00 98.31 99 LEU A N 1
ATOM 728 C CA . LEU A 1 99 ? -4.913 -5.106 -1.543 1.00 98.31 99 LEU A CA 1
ATOM 729 C C . LEU A 1 99 ? -5.877 -4.366 -0.618 1.00 98.31 99 LEU A C 1
ATOM 731 O O . LEU A 1 99 ? -5.563 -3.277 -0.141 1.00 98.31 99 LEU A O 1
ATOM 735 N N . TYR A 1 100 ? -7.018 -4.976 -0.320 1.00 97.31 100 TYR A N 1
ATOM 736 C CA . TYR A 1 100 ? -7.967 -4.495 0.677 1.00 97.31 100 TYR A CA 1
ATOM 737 C C . TYR A 1 100 ? -8.043 -5.496 1.829 1.00 97.31 100 TYR A C 1
ATOM 739 O O . TYR A 1 100 ? -8.300 -6.684 1.615 1.00 97.31 100 TYR A O 1
ATOM 747 N N . ALA A 1 101 ? -7.795 -5.027 3.049 1.00 96.50 101 ALA A N 1
ATOM 748 C CA . ALA A 1 101 ? -7.736 -5.855 4.242 1.00 96.50 101 ALA A CA 1
ATOM 749 C C . ALA A 1 101 ? -8.508 -5.241 5.414 1.00 96.50 101 ALA A C 1
ATOM 751 O O . ALA A 1 101 ? -8.642 -4.026 5.529 1.00 96.50 101 ALA A O 1
ATOM 752 N N . THR A 1 102 ? -9.012 -6.093 6.306 1.00 94.69 102 THR A N 1
ATOM 753 C CA . THR A 1 102 ? -9.807 -5.685 7.477 1.00 94.69 102 THR A CA 1
ATOM 754 C C . THR A 1 102 ? -9.331 -6.382 8.749 1.00 94.69 102 THR A C 1
ATOM 756 O O . THR A 1 102 ? -8.857 -7.521 8.698 1.00 94.69 102 THR A O 1
ATOM 759 N N . LYS A 1 103 ? -9.470 -5.714 9.902 1.00 91.88 103 LYS A N 1
ATOM 760 C CA . LYS A 1 103 ? -9.120 -6.272 11.220 1.00 91.88 103 LYS A CA 1
ATOM 761 C C . LYS A 1 103 ? -10.133 -5.871 12.298 1.00 91.88 103 LYS A C 1
ATOM 763 O O . LYS A 1 103 ? -9.847 -5.048 13.153 1.00 91.88 103 LYS A O 1
ATOM 768 N N . GLY A 1 104 ? -11.336 -6.450 12.254 1.00 80.69 104 GLY A N 1
ATOM 769 C CA . GLY A 1 104 ? -12.344 -6.293 13.321 1.00 80.69 104 GLY A CA 1
ATOM 770 C C . GLY A 1 104 ? -12.854 -4.859 13.541 1.00 80.69 104 GLY A C 1
ATOM 771 O O . GLY A 1 104 ? -13.319 -4.541 14.629 1.00 80.69 104 GLY A O 1
ATOM 772 N N . GLY A 1 105 ? -12.736 -3.997 12.533 1.00 81.31 105 GLY A N 1
ATOM 773 C CA . GLY A 1 105 ? -13.068 -2.576 12.602 1.00 81.31 105 GLY A CA 1
ATOM 774 C C . GLY A 1 105 ? -12.256 -1.840 11.541 1.00 81.31 105 GLY A C 1
ATOM 775 O O . GLY A 1 105 ? -12.770 -1.651 10.446 1.00 81.31 105 GLY A O 1
ATOM 776 N N . PRO A 1 106 ? -10.973 -1.523 11.792 1.00 85.31 106 PRO A N 1
ATOM 777 C CA . PRO A 1 106 ? -10.097 -0.883 10.817 1.00 85.31 106 PRO A CA 1
ATOM 778 C C . PRO A 1 106 ? -10.096 -1.558 9.443 1.00 85.31 106 PRO A C 1
ATOM 780 O O . PRO A 1 106 ? -10.021 -2.790 9.329 1.00 85.31 106 PRO A O 1
ATOM 783 N N . ALA A 1 107 ? -10.129 -0.722 8.410 1.00 93.06 107 ALA A N 1
ATOM 784 C CA . ALA A 1 107 ? -9.922 -1.110 7.027 1.00 93.06 107 ALA A CA 1
ATOM 785 C C . ALA A 1 107 ? -8.593 -0.535 6.535 1.00 93.06 107 ALA A C 1
ATOM 787 O O . ALA A 1 107 ? -8.247 0.603 6.848 1.00 93.06 107 ALA A O 1
ATOM 788 N N . LEU A 1 108 ? -7.860 -1.324 5.757 1.00 96.12 108 LEU A N 1
ATOM 789 C CA . LEU A 1 108 ? -6.599 -0.937 5.147 1.00 96.12 108 LEU A CA 1
ATOM 790 C C . LEU A 1 108 ? -6.662 -1.209 3.649 1.00 96.12 108 LEU A C 1
ATOM 792 O O . LEU A 1 108 ? -6.961 -2.323 3.219 1.00 96.12 108 LEU A O 1
ATOM 796 N N . TRP A 1 109 ? -6.318 -0.201 2.861 1.00 97.12 109 TRP A N 1
ATOM 797 C CA . TRP A 1 109 ? -6.077 -0.322 1.436 1.00 97.12 109 TRP A CA 1
ATOM 798 C C . TRP A 1 109 ? -4.593 -0.081 1.157 1.00 97.12 109 TRP A C 1
ATOM 800 O O . TRP A 1 109 ? -4.048 0.974 1.480 1.00 97.12 109 TRP A O 1
ATOM 810 N N . VAL A 1 110 ? -3.938 -1.075 0.564 1.00 98.25 110 VAL A N 1
ATOM 811 C CA . VAL A 1 110 ? -2.574 -0.981 0.045 1.00 98.25 110 VAL A CA 1
ATOM 812 C C . VAL A 1 110 ? -2.646 -0.891 -1.473 1.00 98.25 110 VAL A C 1
ATOM 814 O O . VAL A 1 110 ? -3.119 -1.818 -2.129 1.00 98.25 110 VAL A O 1
ATOM 817 N N . GLN A 1 111 ? -2.173 0.210 -2.040 1.00 98.31 111 GLN A N 1
ATOM 818 C CA . GLN A 1 111 ? -1.990 0.365 -3.481 1.00 98.31 111 GLN A CA 1
ATOM 819 C C . GLN A 1 111 ? -0.502 0.263 -3.790 1.00 98.31 111 GLN A C 1
ATOM 821 O O . GLN A 1 111 ? 0.305 0.893 -3.123 1.00 98.31 111 GLN A O 1
ATOM 826 N N . VAL A 1 112 ? -0.131 -0.531 -4.783 1.00 98.50 112 VAL A N 1
ATOM 827 C CA . VAL A 1 112 ? 1.254 -0.779 -5.184 1.00 98.50 112 VAL A CA 1
ATOM 828 C C . VAL A 1 112 ? 1.338 -0.547 -6.684 1.00 98.50 112 VAL A C 1
ATOM 830 O O . VAL A 1 112 ? 0.590 -1.163 -7.434 1.00 98.50 112 VAL A O 1
ATOM 833 N N . ARG A 1 113 ? 2.223 0.336 -7.135 1.00 98.56 113 ARG A N 1
ATOM 834 C CA . ARG A 1 113 ? 2.353 0.738 -8.537 1.00 98.56 113 ARG A CA 1
ATOM 835 C C . ARG A 1 113 ? 3.811 0.691 -8.968 1.00 98.56 113 ARG A C 1
ATOM 837 O O . ARG A 1 113 ? 4.682 1.242 -8.297 1.00 98.56 113 ARG A O 1
ATOM 844 N N . ALA A 1 114 ? 4.080 0.065 -10.107 1.00 98.06 114 ALA A N 1
ATOM 845 C CA . ALA A 1 114 ? 5.415 0.041 -10.681 1.00 98.06 114 ALA A CA 1
ATOM 846 C C . ALA A 1 114 ? 5.791 1.443 -11.190 1.00 98.06 114 ALA A C 1
ATOM 848 O O . ALA A 1 114 ? 5.035 2.071 -11.928 1.00 98.06 114 ALA A O 1
ATOM 849 N N . LEU A 1 115 ? 6.978 1.924 -10.818 1.00 97.31 115 LEU A N 1
ATOM 850 C CA . LEU A 1 115 ? 7.623 3.095 -11.432 1.00 97.31 115 LEU A CA 1
ATOM 851 C C . LEU A 1 115 ? 8.644 2.684 -12.509 1.00 97.31 115 LEU A C 1
ATOM 853 O O . LEU A 1 115 ? 9.198 3.522 -13.215 1.00 97.31 115 LEU A O 1
ATOM 857 N N . GLY A 1 116 ? 8.909 1.384 -12.608 1.00 92.62 116 GLY A N 1
ATOM 858 C CA . GLY A 1 116 ? 9.840 0.729 -13.514 1.00 92.62 116 GLY A CA 1
ATOM 859 C C . GLY A 1 116 ? 10.082 -0.701 -13.027 1.00 92.62 116 GLY A C 1
ATOM 860 O O . GLY A 1 116 ? 9.449 -1.155 -12.077 1.00 92.62 116 GLY A O 1
ATOM 861 N N . ASN A 1 117 ? 11.037 -1.410 -13.626 1.00 91.81 117 ASN A N 1
ATOM 862 C CA . ASN A 1 117 ? 11.254 -2.830 -13.308 1.00 91.81 117 ASN A CA 1
ATOM 863 C C . ASN A 1 117 ? 11.797 -3.075 -11.887 1.00 91.81 117 ASN A C 1
ATOM 865 O O . ASN A 1 117 ? 11.662 -4.173 -11.354 1.00 91.81 117 ASN A O 1
ATOM 869 N N . LEU A 1 118 ? 12.437 -2.068 -11.285 1.00 95.50 118 LEU A N 1
ATOM 870 C CA . LEU A 1 118 ? 13.134 -2.184 -9.997 1.00 95.50 118 LEU A CA 1
ATOM 871 C C . LEU A 1 118 ? 12.625 -1.207 -8.934 1.00 95.50 118 LEU A C 1
ATOM 873 O O . LEU A 1 118 ? 13.133 -1.217 -7.818 1.00 95.50 118 LEU A O 1
ATOM 877 N N . ALA A 1 119 ? 11.650 -0.363 -9.267 1.00 97.06 119 ALA A N 1
ATOM 878 C CA . ALA A 1 119 ? 11.163 0.680 -8.379 1.00 97.06 119 ALA A CA 1
ATOM 879 C C . ALA A 1 119 ? 9.642 0.649 -8.303 1.00 97.06 119 ALA A C 1
ATOM 881 O O . ALA A 1 119 ? 8.956 0.498 -9.315 1.00 97.06 119 ALA A O 1
ATOM 882 N N . THR A 1 120 ? 9.134 0.838 -7.093 1.00 98.44 120 THR A N 1
ATOM 883 C CA . THR A 1 120 ? 7.712 0.760 -6.785 1.00 98.44 120 THR A CA 1
ATOM 884 C C . THR A 1 120 ? 7.325 1.934 -5.911 1.00 98.44 120 THR A C 1
ATOM 886 O O . THR A 1 120 ? 8.026 2.274 -4.958 1.00 98.44 120 THR A O 1
ATOM 889 N N . GLU A 1 121 ? 6.189 2.534 -6.229 1.00 98.44 121 GLU A N 1
ATOM 890 C CA . GLU A 1 121 ? 5.460 3.397 -5.317 1.00 98.44 121 GLU A CA 1
ATOM 891 C C . GLU A 1 121 ? 4.399 2.556 -4.613 1.00 98.44 121 GLU A C 1
ATOM 893 O O . GLU A 1 121 ? 3.706 1.766 -5.256 1.00 98.44 121 GLU A O 1
ATOM 898 N N . TYR A 1 122 ? 4.260 2.705 -3.303 1.00 98.38 122 TYR A N 1
ATOM 899 C CA . TYR A 1 122 ? 3.151 2.105 -2.583 1.00 98.38 122 TYR A CA 1
ATOM 900 C C . TYR A 1 122 ? 2.484 3.114 -1.655 1.00 98.38 122 TYR A C 1
ATOM 902 O O . TYR A 1 122 ? 3.141 3.912 -0.987 1.00 98.38 122 TYR A O 1
ATOM 910 N N . THR A 1 123 ? 1.162 3.049 -1.604 1.00 97.81 123 THR A N 1
ATOM 911 C CA . THR A 1 123 ? 0.309 3.924 -0.810 1.00 97.81 123 THR A CA 1
ATOM 912 C C . THR A 1 123 ? -0.463 3.084 0.186 1.00 97.81 123 THR A C 1
ATOM 914 O O . THR A 1 123 ? -1.131 2.118 -0.182 1.00 97.81 123 THR A O 1
ATOM 917 N N . LEU A 1 124 ? -0.379 3.464 1.453 1.00 97.06 124 LEU A N 1
ATOM 918 C CA . LEU A 1 124 ? -1.142 2.888 2.548 1.00 97.06 124 LEU A CA 1
ATOM 919 C C . LEU A 1 124 ? -2.268 3.847 2.896 1.00 97.06 124 LEU A C 1
ATOM 921 O O . LEU A 1 124 ? -2.012 5.030 3.101 1.00 97.06 124 LEU A O 1
ATOM 925 N N . ILE A 1 125 ? -3.496 3.345 2.956 1.00 94.69 125 ILE A N 1
ATOM 926 C CA . ILE A 1 125 ? -4.680 4.108 3.345 1.00 94.69 125 ILE A CA 1
ATOM 927 C C . ILE A 1 125 ? -5.392 3.309 4.429 1.00 94.69 125 ILE A C 1
ATOM 929 O O . ILE A 1 125 ? -5.947 2.250 4.143 1.00 94.69 125 ILE A O 1
ATOM 933 N N . ALA A 1 126 ? -5.374 3.795 5.663 1.00 93.44 126 ALA A N 1
ATOM 934 C CA . ALA A 1 126 ? -6.126 3.209 6.763 1.00 93.44 126 ALA A CA 1
ATOM 935 C C . ALA A 1 126 ? -7.327 4.087 7.107 1.00 93.44 126 ALA A C 1
ATOM 937 O O . ALA A 1 126 ? -7.218 5.310 7.125 1.00 93.44 126 ALA A O 1
ATOM 938 N N . GLY A 1 127 ? -8.460 3.455 7.391 1.00 89.56 127 GLY A N 1
ATOM 939 C CA . GLY A 1 127 ? -9.664 4.108 7.891 1.00 89.56 127 GLY A CA 1
ATOM 940 C C . GLY A 1 127 ? -10.171 3.410 9.146 1.00 89.56 127 GLY A C 1
ATOM 941 O O . GLY A 1 127 ? -10.127 2.177 9.241 1.00 89.56 127 GLY A O 1
ATOM 942 N N . GLY A 1 128 ? -10.659 4.189 10.109 1.00 76.50 128 GLY A N 1
ATOM 943 C CA . GLY A 1 128 ? -11.413 3.664 11.240 1.00 76.50 128 GLY A CA 1
ATOM 944 C C . GLY A 1 128 ? -12.733 3.104 10.726 1.00 76.50 128 GLY A C 1
ATOM 945 O O . GLY A 1 128 ? -13.614 3.865 10.342 1.00 76.50 128 GLY A O 1
ATOM 946 N N . GLY A 1 129 ? -12.866 1.779 10.634 1.00 61.44 129 GLY A N 1
ATOM 947 C CA . GLY A 1 129 ? -14.101 1.201 10.113 1.00 61.44 129 GLY A CA 1
ATOM 948 C C . GLY A 1 129 ? -15.291 1.541 10.997 1.00 61.44 129 GLY A C 1
ATOM 949 O O . GLY A 1 129 ? -15.204 1.550 12.226 1.00 61.44 129 GLY A O 1
ATOM 950 N N . GLU A 1 130 ? -16.411 1.822 10.342 1.00 47.31 130 GLU A N 1
ATOM 951 C CA . GLU A 1 130 ? -17.676 2.140 10.982 1.00 47.31 130 GLU A CA 1
ATOM 952 C C . GLU A 1 130 ? -18.195 0.893 11.720 1.00 47.31 130 GLU A C 1
ATOM 954 O O . GLU A 1 130 ? -18.796 -0.006 11.129 1.00 47.31 130 GLU A O 1
ATOM 959 N N . VAL A 1 131 ? -17.959 0.807 13.031 1.00 46.84 131 VAL A N 1
ATOM 960 C CA . VAL A 1 131 ? -18.677 -0.146 13.883 1.00 46.84 131 VAL A CA 1
ATOM 961 C C . VAL A 1 131 ? -20.061 0.442 14.157 1.00 46.84 131 VAL A C 1
ATOM 963 O O . VAL A 1 131 ? -20.256 1.200 15.099 1.00 46.84 131 VAL A O 1
ATOM 966 N N . GLY A 1 132 ? -21.027 0.086 13.309 1.00 44.94 132 GLY A N 1
ATOM 967 C CA . GLY A 1 132 ? -22.446 0.086 13.660 1.00 44.94 132 GLY A CA 1
ATOM 968 C C . GLY A 1 132 ? -23.134 1.446 13.785 1.00 44.94 132 GLY A C 1
ATOM 969 O O . GLY A 1 132 ? -23.655 1.767 14.851 1.00 44.94 132 GLY A O 1
ATOM 970 N N . ARG A 1 133 ? -23.304 2.184 12.681 1.00 41.34 133 ARG A N 1
ATOM 971 C CA . ARG A 1 133 ? -24.495 3.039 12.576 1.00 41.34 133 ARG A CA 1
ATOM 972 C C . ARG A 1 133 ? -25.704 2.114 12.371 1.00 41.34 133 ARG A C 1
ATOM 974 O O . ARG A 1 133 ? -25.764 1.445 11.337 1.00 41.34 133 ARG A O 1
ATOM 981 N N . PRO A 1 134 ? -26.651 2.011 13.325 1.00 45.88 134 PRO A N 1
ATOM 982 C CA . PRO A 1 134 ? -27.885 1.284 13.072 1.00 45.88 134 PRO A CA 1
ATOM 983 C C . PRO A 1 134 ? -28.587 1.930 11.876 1.00 45.88 134 PRO A C 1
ATOM 985 O O . PRO A 1 134 ? -28.671 3.158 11.788 1.00 45.88 134 PRO A O 1
ATOM 988 N N . ALA A 1 135 ? -29.059 1.099 10.945 1.00 46.69 135 ALA A N 1
ATOM 989 C CA . ALA A 1 135 ? -29.898 1.560 9.849 1.00 46.69 135 ALA A CA 1
ATOM 990 C C . ALA A 1 135 ? -31.052 2.399 10.430 1.00 46.69 135 ALA A C 1
ATOM 992 O O . ALA A 1 135 ? -31.634 1.983 11.440 1.00 46.69 135 ALA A O 1
ATOM 993 N N . PRO A 1 136 ? 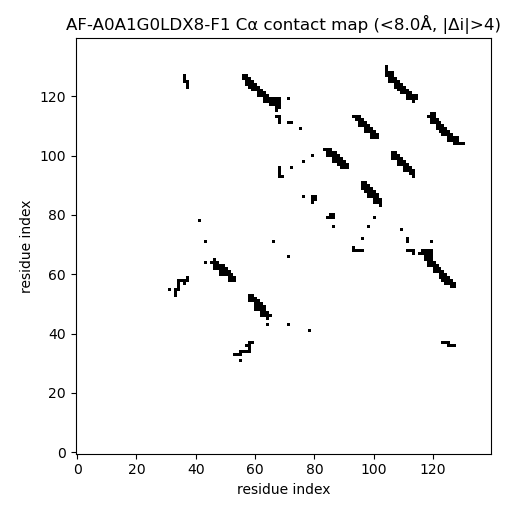-31.383 3.570 9.850 1.00 49.38 136 PRO A N 1
ATOM 994 C CA . PRO A 1 136 ? -32.549 4.319 10.291 1.00 49.38 136 PRO A CA 1
ATOM 995 C C . PRO A 1 136 ? -33.758 3.388 10.209 1.00 49.38 136 PRO A C 1
ATOM 997 O O . PRO A 1 136 ? -34.006 2.775 9.168 1.00 49.38 136 PRO A O 1
ATOM 1000 N N . ALA A 1 137 ? -34.458 3.225 11.334 1.00 57.41 137 ALA A N 1
ATOM 1001 C CA . ALA A 1 137 ? -35.660 2.408 11.379 1.00 57.41 137 ALA A CA 1
ATOM 1002 C C . ALA A 1 137 ? -36.622 2.887 10.277 1.00 57.41 137 ALA A C 1
ATOM 1004 O O . ALA A 1 137 ? -36.741 4.104 10.087 1.00 57.41 137 ALA A O 1
ATOM 1005 N N . PRO A 1 138 ? -37.292 1.977 9.545 1.00 50.94 138 PRO A N 1
ATOM 1006 C CA . PRO A 1 138 ? -38.301 2.385 8.581 1.00 50.94 138 PRO A CA 1
ATOM 1007 C C . PRO A 1 138 ? -39.332 3.241 9.318 1.00 50.94 138 PRO A C 1
ATOM 1009 O O . PRO A 1 138 ? -39.926 2.796 10.305 1.00 50.94 138 PRO A O 1
ATOM 1012 N N . GLY A 1 139 ? -39.458 4.498 8.885 1.00 71.44 139 GLY A N 1
ATOM 1013 C CA . GLY A 1 139 ? -40.433 5.434 9.428 1.00 71.44 139 GLY A CA 1
ATOM 1014 C C . GLY A 1 139 ? -41.817 4.799 9.372 1.00 71.44 139 GLY A C 1
ATOM 1015 O O . GLY A 1 139 ? -42.191 4.232 8.345 1.00 71.44 139 GLY A O 1
ATOM 1016 N N . ARG A 1 140 ? -42.515 4.827 10.508 1.00 53.91 140 ARG A N 1
ATOM 1017 C CA . ARG A 1 140 ? -43.917 4.418 10.604 1.00 53.91 140 ARG A CA 1
ATOM 1018 C C . ARG A 1 140 ? -44.820 5.382 9.853 1.00 53.91 140 ARG A C 1
ATOM 1020 O O . ARG A 1 140 ? -44.528 6.598 9.906 1.00 53.91 140 ARG A O 1
#

Nearest PDB structures (foldseek):
  4yom-assembly1_A  TM=3.961E-01  e=1.203E-01  Mus musculus
  1mhm-assembly1_A  TM=3.960E-01  e=3.404E-01  Solanum tuberosum
  3a3e-assembly1_A  TM=3.414E-01  e=1.075E+00  Haemophilus influenzae
  6ap4-assembly2_D  TM=3.593E-01  e=3.788E+00  Acinetobacter baumannii
  3a3d-assembly1_A  TM=3.425E-01  e=2.881E+00  Haemophilus influenzae

Secondary structure (DSSP, 8-state):
--------------------------TT-PPPPPP-TTTTS---TTPEEEEEEE-SSEEEEEEEESS-HHHHHHHHHHHHHHTT-EEEEEEE-SSEEEEEEESSS-EEEEEEEESSSS-EEEEEEEE------PPPPPP-

Sequence (140 aa):
MRTPLVALLLAASVAALPGCKSEGRPPGSAAPPRPQLLADIPRLDRSILTDTTGAEDAERATYVVQVPLDSVARFYRAQLAQLGWRIVGDMGDSAQVSLYATKGGPALWVQVRALGNLATEYTLIAGGGEVGRPAPAPGR

Mean predicted aligned error: 13.94 Å